Protein AF-A0A7V9KFM9-F1 (afdb_monomer)

Structure (mmCIF, N/CA/C/O backbone):
data_AF-A0A7V9KFM9-F1
#
_entry.id   AF-A0A7V9KFM9-F1
#
loop_
_atom_site.group_PDB
_atom_site.id
_atom_site.type_symbol
_atom_site.label_atom_id
_atom_site.label_alt_id
_atom_site.label_comp_id
_atom_site.label_asym_id
_atom_site.label_entity_id
_atom_site.label_seq_id
_atom_site.pdbx_PDB_ins_code
_atom_site.Cartn_x
_atom_site.Cartn_y
_atom_site.Cartn_z
_atom_site.occupancy
_atom_site.B_iso_or_equiv
_atom_site.auth_seq_id
_atom_site.auth_comp_id
_atom_site.auth_asym_id
_atom_site.auth_atom_id
_atom_site.pdbx_PDB_model_num
ATOM 1 N N . MET A 1 1 ? -13.610 -5.532 23.229 1.00 48.53 1 MET A N 1
ATOM 2 C CA . MET A 1 1 ? -12.216 -5.409 22.755 1.00 48.53 1 MET A CA 1
ATOM 3 C C . MET A 1 1 ? -12.157 -5.832 21.300 1.00 48.53 1 MET A C 1
ATOM 5 O O . MET A 1 1 ? -12.387 -6.997 21.025 1.00 48.53 1 MET A O 1
ATOM 9 N N . SER A 1 2 ? -11.892 -4.893 20.397 1.00 50.34 2 SER A N 1
ATOM 10 C CA . SER A 1 2 ? -11.162 -5.123 19.146 1.00 50.34 2 SER A CA 1
ATOM 11 C C . SER A 1 2 ? -10.938 -3.735 18.555 1.00 50.34 2 SER A C 1
ATOM 13 O O . SER A 1 2 ? -11.800 -3.179 17.882 1.00 50.34 2 SER A O 1
ATOM 15 N N . THR A 1 3 ? -9.840 -3.093 18.940 1.00 60.50 3 THR A N 1
ATOM 16 C CA . THR A 1 3 ? -9.330 -1.947 18.190 1.00 60.50 3 THR A CA 1
ATOM 17 C C . THR A 1 3 ? -8.842 -2.529 16.874 1.00 60.50 3 THR A C 1
ATOM 19 O O . THR A 1 3 ? -7.717 -3.002 16.830 1.00 60.50 3 THR A O 1
ATOM 22 N N . ARG A 1 4 ? -9.702 -2.637 15.854 1.00 59.66 4 ARG A N 1
ATOM 23 C CA . ARG A 1 4 ? -9.241 -3.053 14.526 1.00 59.66 4 ARG A CA 1
ATOM 24 C C . ARG A 1 4 ? -8.372 -1.930 13.985 1.00 59.66 4 ARG A C 1
ATOM 26 O O . ARG A 1 4 ? -8.879 -0.853 13.669 1.00 59.66 4 ARG A O 1
ATOM 33 N N . ILE A 1 5 ? -7.072 -2.173 13.963 1.00 79.06 5 ILE A N 1
ATOM 34 C CA . ILE A 1 5 ? -6.062 -1.240 13.508 1.00 79.06 5 ILE A CA 1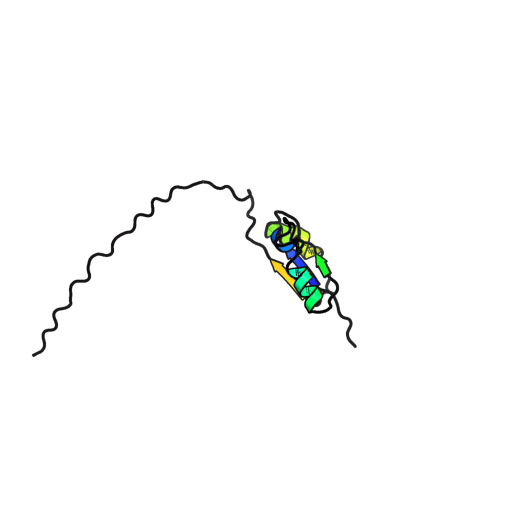
ATOM 35 C C . ILE A 1 5 ? -5.649 -1.647 12.090 1.00 79.06 5 ILE A C 1
ATOM 37 O O . ILE A 1 5 ? -5.536 -2.818 11.755 1.00 79.06 5 ILE A O 1
ATOM 41 N N . GLY A 1 6 ? -5.605 -0.679 11.180 1.00 92.12 6 GLY A N 1
ATOM 42 C CA . GLY A 1 6 ? -5.795 -0.938 9.750 1.00 92.12 6 GLY A CA 1
ATOM 43 C C . GLY A 1 6 ? -4.699 -1.756 9.058 1.00 92.12 6 GLY A C 1
ATOM 44 O O . GLY A 1 6 ? -3.738 -2.243 9.655 1.00 92.12 6 GLY A O 1
ATOM 45 N N . LEU A 1 7 ? -4.821 -1.837 7.738 1.00 95.44 7 LEU A N 1
ATOM 46 C CA . LEU A 1 7 ? -3.808 -2.374 6.843 1.00 95.44 7 LEU A CA 1
ATOM 47 C C . LEU A 1 7 ? -2.999 -1.229 6.225 1.00 95.44 7 LEU A C 1
ATOM 49 O O . LEU A 1 7 ? -3.565 -0.293 5.649 1.00 95.44 7 LEU A O 1
ATOM 53 N N . VAL A 1 8 ? -1.670 -1.326 6.288 1.00 96.31 8 VAL A N 1
ATOM 54 C CA . VAL A 1 8 ? -0.753 -0.437 5.562 1.00 96.31 8 VAL A CA 1
ATOM 55 C C . VAL A 1 8 ? -0.068 -1.182 4.424 1.00 96.31 8 VAL A C 1
ATOM 57 O O . VAL A 1 8 ? 0.454 -2.277 4.614 1.00 96.31 8 VAL A O 1
ATOM 60 N N . ALA A 1 9 ? -0.037 -0.584 3.236 1.00 97.06 9 ALA A N 1
ATOM 61 C CA . ALA A 1 9 ? 0.624 -1.151 2.066 1.00 97.06 9 ALA A CA 1
ATOM 62 C C . ALA A 1 9 ? 1.824 -0.309 1.622 1.00 97.06 9 ALA A C 1
ATOM 64 O O . ALA A 1 9 ? 1.723 0.907 1.446 1.00 97.06 9 ALA A O 1
ATOM 65 N N . LEU A 1 10 ? 2.956 -0.977 1.423 1.00 97.25 10 LEU A N 1
ATOM 66 C CA . LEU A 1 10 ? 4.231 -0.429 0.978 1.00 97.25 10 LEU A CA 1
ATOM 67 C C . LEU A 1 10 ? 4.620 -1.062 -0.361 1.00 97.25 10 LEU A C 1
ATOM 69 O O . LEU A 1 10 ? 4.325 -2.233 -0.625 1.00 97.25 10 LEU A O 1
ATOM 73 N N . GLY A 1 11 ? 5.326 -0.312 -1.197 1.00 95.19 11 GLY A N 1
ATOM 74 C CA . GLY A 1 11 ? 5.853 -0.839 -2.446 1.00 95.19 11 GLY A CA 1
ATOM 75 C C . GLY A 1 11 ? 5.903 0.150 -3.592 1.00 95.19 11 GLY A C 1
ATOM 76 O O . GLY A 1 11 ? 5.935 1.366 -3.393 1.00 95.19 11 GLY A O 1
ATOM 77 N N . ASP A 1 12 ? 5.921 -0.414 -4.792 1.00 93.19 12 ASP A N 1
ATOM 78 C CA . ASP A 1 12 ? 6.008 0.300 -6.059 1.00 93.19 12 ASP A CA 1
ATOM 79 C C . ASP A 1 12 ? 4.649 0.381 -6.780 1.00 93.19 12 ASP A C 1
ATOM 81 O O . ASP A 1 12 ? 3.585 0.266 -6.161 1.00 93.19 12 ASP A O 1
ATOM 85 N N . SER A 1 13 ? 4.678 0.593 -8.097 1.00 91.06 13 SER A N 1
ATOM 86 C CA . SER A 1 13 ? 3.490 0.708 -8.946 1.00 91.06 13 SER A CA 1
ATOM 87 C C . SER A 1 13 ? 2.567 -0.512 -8.884 1.00 91.06 13 SER A C 1
ATOM 89 O O . SER A 1 13 ? 1.355 -0.357 -9.032 1.00 91.06 13 SER A O 1
ATOM 91 N N . ILE A 1 14 ? 3.092 -1.712 -8.605 1.00 90.38 14 ILE A N 1
ATOM 92 C CA . ILE A 1 14 ? 2.265 -2.918 -8.443 1.00 90.38 14 ILE A CA 1
ATOM 93 C C . ILE A 1 14 ? 1.379 -2.794 -7.198 1.00 90.38 14 ILE A C 1
ATOM 95 O O . ILE A 1 14 ? 0.212 -3.185 -7.222 1.00 90.38 14 ILE A O 1
ATOM 99 N N . THR A 1 15 ? 1.900 -2.202 -6.120 1.00 93.31 15 THR A N 1
ATOM 100 C CA . THR A 1 15 ? 1.120 -1.932 -4.904 1.00 93.31 15 THR A CA 1
ATOM 101 C C . THR A 1 15 ? 0.203 -0.727 -5.065 1.00 93.31 15 THR A C 1
ATOM 103 O O . THR A 1 15 ? -0.893 -0.742 -4.510 1.00 93.31 15 THR A O 1
ATOM 106 N N . VAL A 1 16 ? 0.598 0.301 -5.823 1.00 92.44 16 VAL A N 1
ATOM 107 C CA . VAL A 1 16 ? -0.298 1.425 -6.157 1.00 92.44 16 VAL A CA 1
ATOM 108 C C . VAL A 1 16 ? -1.548 0.904 -6.874 1.00 92.44 16 VAL A C 1
ATOM 110 O O . VAL A 1 16 ? -2.664 1.295 -6.534 1.00 92.44 16 VAL A O 1
ATOM 113 N N . GLY A 1 17 ? -1.370 -0.043 -7.801 1.00 85.62 17 GLY A N 1
ATOM 114 C CA . GLY A 1 17 ? -2.473 -0.668 -8.529 1.00 85.62 17 GLY A CA 1
ATOM 115 C C . GLY A 1 17 ? -3.121 0.253 -9.562 1.00 85.62 17 GLY A C 1
ATOM 116 O O . GLY A 1 17 ? -4.264 0.023 -9.947 1.00 85.62 17 GLY A O 1
ATOM 117 N N . GLU A 1 18 ? -2.403 1.288 -10.002 1.00 79.12 18 GLU A N 1
ATOM 118 C CA . GLU A 1 18 ? -2.787 2.108 -11.148 1.00 79.12 18 GLU A CA 1
ATOM 119 C C . GLU A 1 18 ? -2.643 1.297 -12.443 1.00 79.12 18 GLU A C 1
ATOM 121 O O . GLU A 1 18 ? -1.645 0.612 -12.671 1.00 79.12 18 GLU A O 1
ATOM 126 N N . GLY A 1 19 ? -3.651 1.369 -13.309 1.00 73.44 19 GLY A N 1
ATOM 127 C CA . GLY A 1 19 ? -3.653 0.666 -14.584 1.00 73.44 19 GLY A CA 1
ATOM 128 C C . GLY A 1 19 ? -4.956 0.854 -15.351 1.00 73.44 19 GL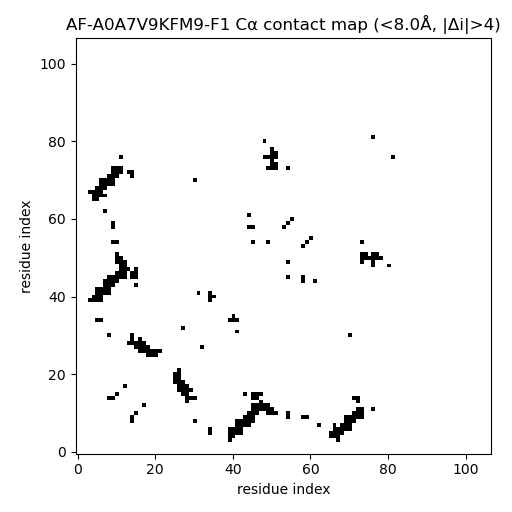Y A C 1
ATOM 129 O O . GLY A 1 19 ? -5.931 1.402 -14.836 1.00 73.44 19 GLY A O 1
ATOM 130 N N . ASN A 1 20 ? -4.974 0.380 -16.596 1.00 75.19 20 ASN A N 1
ATOM 131 C CA . ASN A 1 20 ? -6.183 0.393 -17.415 1.00 75.19 20 ASN A CA 1
ATOM 132 C C . ASN A 1 20 ? -7.211 -0.594 -16.863 1.00 75.19 20 ASN A C 1
ATOM 134 O O . ASN A 1 20 ? -6.847 -1.675 -16.404 1.00 75.19 20 ASN A O 1
ATOM 138 N N . MET A 1 21 ? -8.492 -0.239 -16.958 1.00 76.19 21 MET A N 1
A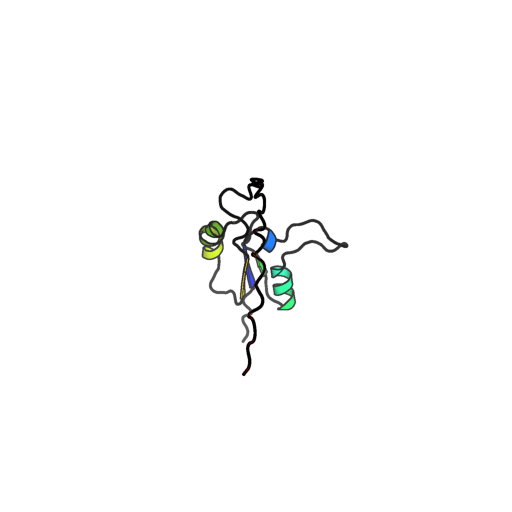TOM 139 C CA . ME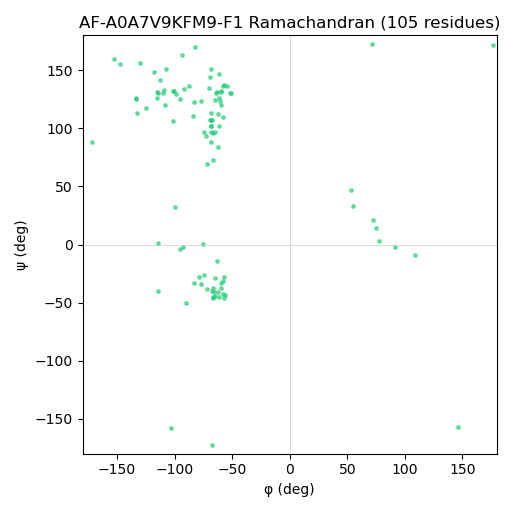T A 1 21 ? -9.576 -1.155 -16.611 1.00 76.19 21 MET A CA 1
ATOM 140 C C . MET A 1 21 ? -9.492 -2.424 -17.462 1.00 76.19 21 MET A C 1
ATOM 142 O O . MET A 1 21 ? -9.316 -2.350 -18.680 1.00 76.19 21 MET A O 1
ATOM 146 N N . VAL A 1 22 ? -9.673 -3.582 -16.833 1.00 77.62 22 VAL A N 1
ATOM 147 C CA . VAL A 1 22 ? -9.741 -4.879 -17.517 1.00 77.62 22 VAL A CA 1
ATOM 148 C C . VAL A 1 22 ? -11.145 -5.427 -17.316 1.00 77.62 22 VAL A C 1
ATOM 150 O O . VAL A 1 22 ? -11.630 -5.494 -16.190 1.00 77.62 22 VAL A O 1
ATOM 153 N N . CYS A 1 23 ? -11.831 -5.776 -18.406 1.00 83.56 23 CYS A N 1
ATOM 154 C CA . CYS A 1 23 ? -13.204 -6.298 -18.364 1.00 83.56 23 CYS A CA 1
ATOM 155 C C . CYS A 1 23 ? -14.206 -5.387 -17.618 1.00 83.56 23 CYS A C 1
ATOM 157 O O . CYS A 1 23 ? -15.123 -5.875 -16.966 1.00 83.56 23 CYS A O 1
ATOM 159 N N . GLY A 1 24 ? -14.022 -4.062 -17.684 1.00 82.00 24 GLY A N 1
ATOM 160 C CA . GLY A 1 24 ? -14.882 -3.090 -16.991 1.00 82.00 24 GLY A CA 1
ATOM 161 C C . GLY A 1 24 ? -14.619 -2.957 -15.487 1.00 82.00 24 GLY A C 1
ATOM 162 O O . GLY A 1 24 ? -15.304 -2.186 -14.821 1.00 82.00 24 GLY A O 1
ATOM 163 N N . ILE A 1 25 ? -13.621 -3.665 -14.951 1.00 78.00 25 ILE A N 1
ATOM 164 C CA . ILE A 1 25 ? -13.221 -3.567 -13.548 1.00 78.00 25 ILE A CA 1
ATOM 165 C C . ILE A 1 25 ? -12.063 -2.565 -13.445 1.00 78.00 25 ILE A C 1
ATOM 167 O O . ILE A 1 25 ? -11.054 -2.733 -14.142 1.00 78.00 25 ILE A O 1
ATOM 171 N N . PRO A 1 26 ? -12.172 -1.520 -12.603 1.00 79.31 26 PRO A N 1
ATOM 172 C CA . PRO A 1 26 ? -11.066 -0.606 -12.376 1.00 79.31 26 PRO A CA 1
ATOM 173 C C . PRO A 1 26 ? -9.889 -1.347 -11.746 1.00 79.31 26 PRO A C 1
ATOM 175 O O . PRO A 1 26 ? -10.058 -2.061 -10.755 1.00 79.31 26 PRO A O 1
ATOM 178 N N . CYS A 1 27 ? -8.692 -1.151 -12.301 1.00 81.69 27 CYS A N 1
ATOM 179 C CA . CYS A 1 27 ? -7.471 -1.582 -11.635 1.00 81.69 27 CYS A CA 1
ATOM 180 C C . CYS A 1 27 ? -7.373 -0.857 -10.293 1.00 81.69 27 CYS A C 1
ATOM 182 O O . CYS A 1 27 ? -7.457 0.369 -10.209 1.00 81.69 27 CYS A O 1
ATOM 184 N N . ARG A 1 28 ? -7.274 -1.656 -9.237 1.00 86.44 28 ARG A N 1
ATOM 185 C CA . ARG A 1 28 ? -7.117 -1.219 -7.856 1.00 86.44 28 ARG A CA 1
ATOM 186 C C . ARG A 1 28 ? 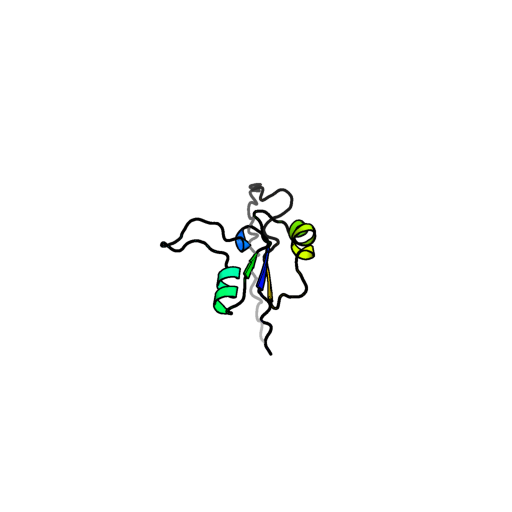-5.960 -1.989 -7.250 1.00 86.44 28 ARG A C 1
ATOM 188 O O . ARG A 1 28 ? -5.649 -3.099 -7.686 1.00 86.44 28 ARG A O 1
ATOM 195 N N . SER A 1 29 ? -5.361 -1.413 -6.216 1.00 90.44 29 SER A N 1
ATOM 196 C CA . SER A 1 29 ? -4.339 -2.085 -5.418 1.00 90.44 29 SER A CA 1
ATOM 197 C C . SER A 1 29 ? -4.821 -3.461 -4.952 1.00 90.44 29 SER A C 1
ATOM 199 O O . SER A 1 29 ? -5.895 -3.588 -4.366 1.00 90.44 29 SER A O 1
ATOM 201 N N . TRP A 1 30 ? -4.003 -4.495 -5.148 1.00 93.44 30 TRP A N 1
ATOM 202 C CA . TRP A 1 30 ? -4.255 -5.826 -4.585 1.00 93.44 30 TRP A CA 1
ATOM 203 C C . TRP A 1 30 ? -4.361 -5.786 -3.050 1.00 93.44 30 TRP A C 1
ATOM 205 O O . TRP A 1 30 ? -5.131 -6.539 -2.459 1.00 93.44 30 TRP A O 1
ATOM 215 N N . ALA A 1 31 ? -3.631 -4.870 -2.405 1.00 95.38 31 ALA A N 1
ATOM 216 C CA . ALA A 1 31 ? -3.663 -4.694 -0.959 1.00 95.38 31 ALA A CA 1
ATOM 217 C C . ALA A 1 31 ? -4.951 -3.999 -0.486 1.00 95.38 31 ALA A C 1
ATOM 219 O O . ALA A 1 31 ? -5.388 -4.240 0.638 1.00 95.38 31 ALA A O 1
ATOM 220 N N . LEU A 1 32 ? -5.593 -3.195 -1.345 1.00 94.62 32 LEU A N 1
ATOM 221 C CA . LEU A 1 32 ? -6.931 -2.665 -1.072 1.00 94.62 32 LEU A CA 1
ATOM 222 C C . LEU A 1 32 ? -7.964 -3.795 -1.066 1.00 94.62 32 LEU A C 1
ATOM 224 O O . LEU A 1 32 ? -8.742 -3.885 -0.126 1.00 94.62 32 LEU A O 1
ATOM 228 N N . TRP A 1 33 ? -7.927 -4.697 -2.051 1.00 93.12 33 TRP A N 1
ATOM 229 C CA . TRP A 1 33 ? -8.821 -5.862 -2.074 1.00 93.12 33 TRP A CA 1
ATOM 230 C C . TRP A 1 33 ? -8.643 -6.759 -0.843 1.00 93.12 33 TRP A C 1
ATOM 232 O O . TRP A 1 33 ? -9.619 -7.265 -0.296 1.00 93.12 33 TRP A O 1
ATOM 242 N N . LEU A 1 34 ? -7.404 -6.924 -0.369 1.00 94.06 34 LEU A N 1
ATOM 243 C CA . LEU A 1 34 ? -7.131 -7.637 0.879 1.00 94.06 34 LEU A CA 1
ATOM 244 C C . LEU A 1 34 ? -7.727 -6.912 2.095 1.00 94.06 34 LEU A C 1
ATOM 246 O O . LEU A 1 34 ? -8.340 -7.555 2.942 1.00 94.06 34 LEU A O 1
ATOM 250 N N . ALA A 1 35 ? -7.571 -5.589 2.180 1.00 94.62 35 ALA A N 1
ATOM 251 C CA . ALA A 1 35 ? -8.158 -4.795 3.256 1.00 94.62 35 ALA A CA 1
ATOM 252 C C . ALA A 1 35 ? -9.695 -4.867 3.248 1.00 94.62 35 ALA A C 1
ATOM 254 O O . ALA A 1 35 ? -10.294 -5.038 4.305 1.00 94.62 35 ALA A O 1
ATOM 255 N N . GLU A 1 36 ? -10.322 -4.822 2.068 1.00 93.62 36 GLU A N 1
ATOM 256 C CA . GLU A 1 36 ? -11.770 -5.007 1.900 1.00 93.62 36 GLU A CA 1
ATOM 257 C C . GLU A 1 36 ? -12.218 -6.401 2.375 1.00 93.62 36 GLU A C 1
ATOM 259 O O . GLU A 1 36 ? -13.179 -6.511 3.133 1.00 93.62 36 GLU A O 1
ATOM 264 N N . ALA A 1 37 ? -11.497 -7.466 2.007 1.00 94.06 37 ALA A N 1
ATOM 265 C CA . ALA A 1 37 ? -11.820 -8.835 2.424 1.00 94.06 37 ALA A CA 1
ATOM 266 C C . ALA A 1 37 ? -11.682 -9.067 3.941 1.00 94.06 37 ALA A C 1
ATOM 268 O O . ALA A 1 37 ? -12.367 -9.922 4.502 1.00 94.06 37 ALA A O 1
ATOM 269 N N . LEU A 1 38 ? -10.794 -8.319 4.600 1.00 92.50 38 LEU A N 1
ATOM 270 C CA . LEU A 1 38 ? -10.565 -8.379 6.046 1.00 92.50 38 LEU A CA 1
ATOM 271 C C . LEU A 1 38 ? -11.404 -7.361 6.836 1.00 92.50 38 LEU A C 1
ATOM 273 O O . LEU A 1 38 ? -11.320 -7.339 8.064 1.00 92.50 38 LEU A O 1
ATOM 277 N N . ASP A 1 39 ? -12.193 -6.526 6.152 1.00 93.12 39 ASP A N 1
ATOM 278 C CA . ASP A 1 39 ? -12.943 -5.414 6.744 1.00 93.12 39 ASP A CA 1
ATOM 279 C C . ASP A 1 39 ? -12.020 -4.478 7.565 1.00 93.12 39 ASP A C 1
ATOM 281 O O . ASP A 1 39 ? -12.284 -4.130 8.719 1.00 93.12 39 ASP A O 1
ATOM 285 N N . LEU A 1 40 ? -10.866 -4.108 6.994 1.00 92.69 40 LEU A N 1
ATOM 286 C CA . LEU A 1 40 ? -9.859 -3.247 7.628 1.00 92.69 40 LEU A CA 1
ATOM 287 C C . LEU A 1 40 ? -9.743 -1.886 6.921 1.00 92.69 40 LEU A C 1
ATOM 289 O O . LEU A 1 40 ? -9.738 -1.826 5.690 1.00 92.69 40 LEU A O 1
ATOM 293 N N . PRO A 1 41 ? -9.550 -0.779 7.668 1.00 93.25 41 PRO A N 1
ATOM 294 C CA . PRO A 1 41 ? -9.154 0.498 7.079 1.00 93.25 41 PRO A CA 1
ATOM 295 C C . PRO A 1 41 ? -7.849 0.367 6.281 1.00 93.25 41 PRO A C 1
ATOM 297 O O . PRO A 1 41 ? -6.900 -0.251 6.758 1.00 93.25 41 PRO A O 1
ATOM 300 N N . PHE A 1 42 ? -7.769 0.983 5.100 1.00 93.50 42 PHE A N 1
ATOM 301 C CA . PHE A 1 42 ? -6.617 0.862 4.200 1.00 93.50 42 PHE A CA 1
ATOM 302 C C . PHE A 1 42 ? -5.797 2.154 4.110 1.00 93.50 42 PHE A C 1
ATOM 304 O O . PHE A 1 42 ? -6.334 3.226 3.837 1.00 93.50 42 PHE A O 1
ATOM 311 N N . THR A 1 43 ? -4.475 2.049 4.272 1.00 95.06 43 THR A N 1
ATOM 312 C CA . THR A 1 43 ? -3.520 3.131 3.989 1.00 95.06 43 THR A CA 1
ATOM 313 C C . THR A 1 43 ? -2.448 2.662 3.012 1.00 95.06 43 THR A C 1
ATOM 315 O O . THR A 1 43 ? -1.628 1.812 3.345 1.00 95.06 43 THR A O 1
ATOM 318 N N . SER A 1 44 ? -2.366 3.278 1.832 1.00 95.00 44 SER A N 1
ATOM 319 C CA . SER A 1 44 ? -1.228 3.068 0.929 1.00 95.00 44 SER A CA 1
ATOM 320 C C . SER A 1 44 ? -0.130 4.106 1.171 1.00 95.00 44 SER A C 1
ATOM 322 O O . SER A 1 44 ? -0.392 5.306 1.274 1.00 95.00 44 SER A O 1
ATOM 324 N N . ARG A 1 45 ? 1.118 3.642 1.256 1.00 95.94 45 ARG A N 1
ATOM 325 C CA . ARG A 1 45 ? 2.346 4.456 1.205 1.00 95.94 45 ARG A CA 1
ATOM 326 C C . ARG A 1 45 ? 3.186 4.155 -0.038 1.00 95.94 45 ARG A C 1
ATOM 328 O O . ARG A 1 45 ? 4.262 4.733 -0.186 1.00 95.94 45 ARG A O 1
ATOM 335 N N . ALA A 1 46 ? 2.710 3.254 -0.895 1.00 94.88 46 ALA A N 1
ATOM 336 C CA . ALA A 1 46 ? 3.358 2.913 -2.148 1.00 94.88 46 ALA A CA 1
ATOM 337 C C . ALA A 1 46 ? 3.297 4.079 -3.142 1.00 94.88 46 ALA A C 1
ATOM 339 O O . ALA A 1 46 ? 2.353 4.870 -3.130 1.00 94.88 46 ALA A O 1
ATOM 340 N N . PHE A 1 47 ? 4.293 4.164 -4.019 1.00 94.38 47 PHE A N 1
ATOM 341 C CA . PHE A 1 47 ? 4.303 5.110 -5.132 1.00 94.38 47 PHE A CA 1
ATOM 342 C C . PHE A 1 47 ? 5.026 4.513 -6.340 1.00 94.38 47 PHE A C 1
ATOM 344 O O . PHE A 1 47 ? 5.872 3.627 -6.205 1.00 94.38 47 PHE A O 1
ATOM 351 N N . ASN A 1 48 ? 4.688 4.999 -7.533 1.00 92.12 48 ASN A N 1
ATOM 352 C CA . ASN A 1 48 ? 5.214 4.463 -8.784 1.00 92.12 48 ASN A CA 1
ATOM 353 C C . ASN A 1 48 ? 6.746 4.554 -8.846 1.00 92.12 48 ASN A C 1
ATOM 355 O O . ASN A 1 48 ? 7.328 5.606 -8.589 1.00 92.12 48 ASN A O 1
ATOM 359 N N . GLY A 1 49 ? 7.393 3.444 -9.211 1.00 90.69 49 GLY A N 1
ATOM 360 C CA . GLY A 1 49 ? 8.849 3.375 -9.359 1.00 90.69 49 GLY A CA 1
ATOM 361 C C . GLY A 1 49 ? 9.642 3.342 -8.047 1.00 90.69 49 GLY A C 1
ATOM 362 O O . GLY A 1 49 ? 10.854 3.539 -8.081 1.00 90.69 49 GLY A O 1
ATOM 363 N N . ALA A 1 50 ? 9.004 3.098 -6.899 1.00 93.31 50 ALA A N 1
ATOM 364 C CA . ALA A 1 50 ? 9.730 2.954 -5.642 1.00 93.31 50 ALA A CA 1
ATOM 365 C C . ALA A 1 50 ? 10.703 1.760 -5.681 1.00 93.31 50 ALA A C 1
ATOM 367 O O . ALA A 1 50 ? 10.315 0.619 -5.927 1.00 93.31 50 ALA A O 1
ATOM 368 N N . THR A 1 51 ? 11.976 2.005 -5.381 1.00 94.06 51 THR A N 1
ATOM 369 C CA . THR A 1 51 ? 12.960 0.943 -5.142 1.00 94.06 51 THR A CA 1
ATOM 370 C C . THR A 1 51 ? 12.862 0.413 -3.708 1.00 94.06 51 THR A C 1
ATOM 372 O O . THR A 1 51 ? 12.231 1.010 -2.835 1.00 94.06 51 THR A O 1
ATOM 375 N N . THR A 1 52 ? 13.553 -0.688 -3.403 1.00 93.62 52 THR A N 1
ATOM 376 C CA . THR A 1 52 ? 13.700 -1.162 -2.012 1.00 93.62 52 THR A CA 1
ATOM 377 C C . THR A 1 52 ? 14.377 -0.129 -1.106 1.00 93.62 52 THR A C 1
ATOM 379 O O . THR A 1 52 ? 14.031 -0.023 0.073 1.00 93.62 52 THR A O 1
ATOM 382 N N . ALA A 1 53 ? 15.306 0.666 -1.648 1.00 93.56 53 ALA A N 1
ATOM 383 C CA . ALA A 1 53 ? 15.940 1.761 -0.921 1.00 93.56 53 ALA A CA 1
ATOM 384 C C . ALA A 1 53 ? 14.924 2.858 -0.572 1.00 93.56 53 ALA A C 1
ATOM 386 O O . ALA A 1 53 ? 14.912 3.333 0.564 1.00 93.56 53 ALA A O 1
ATOM 387 N N . ASP A 1 54 ? 14.024 3.188 -1.498 1.00 95.38 54 ASP A N 1
ATOM 388 C CA . ASP A 1 54 ? 12.955 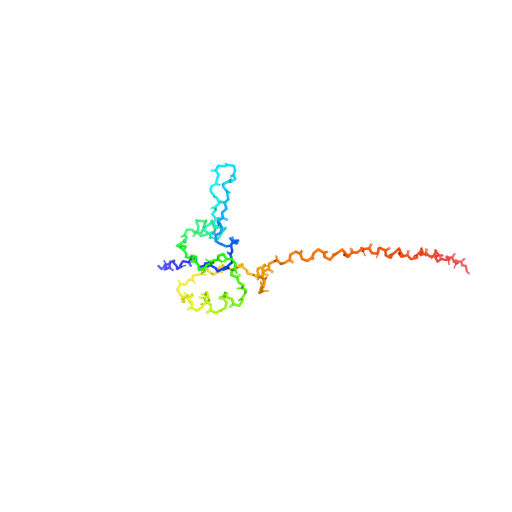4.161 -1.268 1.00 95.38 54 ASP A CA 1
ATOM 389 C C . ASP A 1 54 ? 11.928 3.658 -0.255 1.00 95.38 54 ASP A C 1
ATOM 391 O O . ASP A 1 54 ? 11.497 4.408 0.620 1.00 95.38 54 ASP A O 1
ATOM 395 N N . VAL A 1 55 ? 11.570 2.372 -0.305 1.00 95.19 55 VAL A N 1
ATOM 396 C CA . VAL A 1 55 ? 10.706 1.766 0.718 1.00 95.19 55 VAL A CA 1
ATOM 397 C C . VAL A 1 55 ? 11.332 1.936 2.101 1.00 95.19 55 VAL A C 1
ATOM 399 O O . VAL A 1 55 ? 10.660 2.383 3.030 1.00 95.19 55 VAL A O 1
ATOM 402 N N . ARG A 1 56 ? 12.633 1.657 2.235 1.00 95.62 56 ARG A N 1
ATOM 403 C CA . ARG A 1 56 ? 13.356 1.811 3.502 1.00 95.62 56 ARG A CA 1
ATOM 404 C C . ARG A 1 56 ? 13.477 3.263 3.955 1.00 95.62 56 ARG A C 1
ATOM 406 O O . ARG A 1 56 ? 13.295 3.535 5.137 1.00 95.62 56 ARG A O 1
ATOM 413 N N . ALA A 1 57 ? 13.819 4.175 3.052 1.00 96.25 57 ALA A N 1
ATOM 414 C CA . ALA A 1 57 ? 14.122 5.561 3.397 1.00 96.25 57 ALA A CA 1
ATOM 415 C C . ALA A 1 57 ? 12.870 6.441 3.524 1.00 96.25 57 ALA A C 1
ATOM 417 O O . ALA A 1 57 ? 12.846 7.361 4.337 1.00 96.25 57 ALA A O 1
ATOM 418 N N . ALA A 1 58 ? 11.830 6.169 2.735 1.00 96.00 58 ALA A N 1
ATOM 419 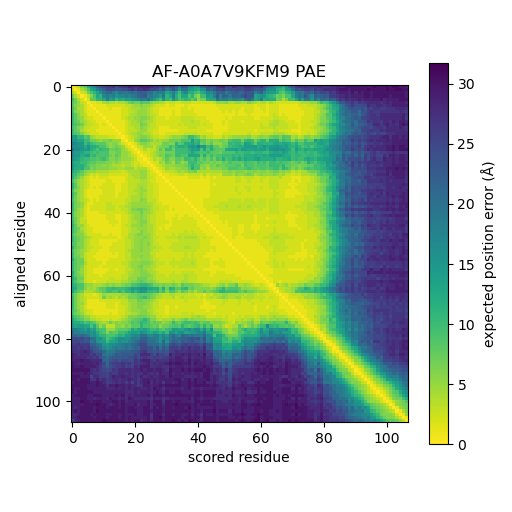C CA . ALA A 1 58 ? 10.656 7.026 2.622 1.00 96.00 58 ALA A CA 1
ATOM 420 C C . ALA A 1 58 ? 9.376 6.368 3.149 1.00 96.00 58 ALA A C 1
ATOM 422 O O . ALA A 1 58 ? 8.564 7.049 3.775 1.00 96.00 58 ALA A O 1
ATOM 423 N N . GLN A 1 59 ? 9.147 5.077 2.912 1.00 96.62 59 GLN A N 1
ATOM 424 C CA . GLN A 1 59 ? 7.848 4.481 3.238 1.00 96.62 59 GLN A CA 1
ATOM 425 C C . GLN A 1 59 ? 7.802 3.926 4.668 1.00 96.62 59 GLN A C 1
ATOM 427 O O . GLN A 1 59 ? 6.915 4.296 5.436 1.00 96.62 59 GLN A O 1
ATOM 432 N N . LEU A 1 60 ? 8.791 3.113 5.055 1.00 95.12 60 LEU A N 1
ATOM 433 C CA . LEU A 1 60 ? 8.865 2.479 6.376 1.00 95.12 60 LEU A CA 1
ATOM 434 C C . LEU A 1 60 ? 8.814 3.471 7.553 1.00 95.12 60 LEU A C 1
ATOM 436 O O . LEU A 1 60 ? 8.035 3.227 8.470 1.00 95.12 60 LEU A O 1
ATOM 440 N N . PRO A 1 61 ? 9.525 4.618 7.542 1.00 95.88 61 PRO A N 1
ATOM 441 C CA . PRO A 1 61 ? 9.462 5.579 8.650 1.00 95.88 61 PRO A CA 1
ATOM 442 C C . PRO A 1 61 ? 8.079 6.210 8.872 1.00 95.88 61 PRO A C 1
ATOM 444 O O . PRO A 1 61 ? 7.844 6.848 9.893 1.00 95.88 61 PRO A O 1
ATOM 447 N N . ARG A 1 62 ? 7.163 6.076 7.904 1.00 92.81 62 ARG A N 1
ATOM 448 C CA . ARG A 1 62 ? 5.786 6.585 7.980 1.00 92.81 62 ARG A CA 1
ATOM 449 C C . ARG A 1 62 ? 4.791 5.526 8.458 1.00 92.81 62 ARG A C 1
ATOM 451 O O . ARG A 1 62 ? 3.607 5.841 8.607 1.00 92.81 62 ARG A O 1
ATOM 458 N N . VAL A 1 63 ? 5.246 4.291 8.668 1.00 92.38 63 VAL A N 1
ATOM 459 C CA . VAL A 1 63 ? 4.460 3.230 9.298 1.00 92.38 63 VAL A CA 1
ATOM 460 C C . VAL A 1 63 ? 4.442 3.491 10.795 1.00 92.38 63 VAL A C 1
ATOM 462 O O . VAL A 1 63 ? 5.480 3.631 11.436 1.00 92.38 63 VAL A O 1
ATOM 465 N N . ARG A 1 64 ? 3.238 3.606 11.340 1.00 86.06 64 ARG A N 1
ATOM 466 C CA . ARG A 1 64 ? 2.999 3.779 12.769 1.00 86.06 64 ARG A CA 1
ATOM 467 C C . ARG A 1 64 ? 2.760 2.401 13.401 1.00 86.06 64 ARG A C 1
ATOM 469 O O . ARG A 1 64 ? 2.532 1.427 12.692 1.00 86.06 64 ARG A O 1
ATOM 476 N N . ALA A 1 65 ? 2.862 2.303 14.724 1.00 78.62 65 ALA A N 1
ATOM 477 C CA . ALA A 1 65 ? 2.722 1.032 15.449 1.00 78.62 65 ALA A CA 1
ATOM 478 C C . ALA A 1 65 ? 1.265 0.529 15.561 1.00 78.62 65 ALA A C 1
ATOM 480 O O . ALA A 1 65 ? 1.009 -0.501 16.171 1.00 78.62 65 ALA A O 1
ATOM 481 N N . ASP A 1 66 ? 0.319 1.271 14.995 1.00 83.00 66 ASP 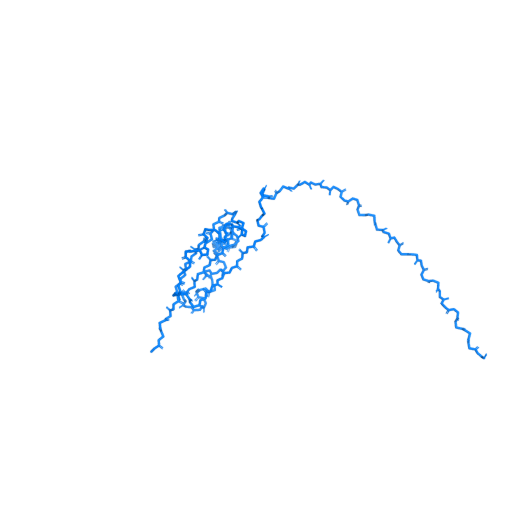A N 1
ATOM 482 C CA . ASP A 1 66 ? -1.125 1.068 15.030 1.00 83.00 66 ASP A CA 1
ATOM 483 C C . ASP A 1 66 ? -1.630 0.392 13.740 1.00 83.00 66 ASP A C 1
ATOM 485 O O . ASP A 1 66 ? -2.722 0.675 13.277 1.00 83.00 66 ASP A O 1
ATOM 489 N N . TYR A 1 67 ? -0.851 -0.470 13.094 1.00 88.00 67 TYR A N 1
ATOM 490 C CA . TYR A 1 67 ? -1.354 -1.289 11.986 1.00 88.00 67 TYR A CA 1
ATOM 491 C C . TYR A 1 67 ? -1.302 -2.754 12.396 1.00 88.00 67 TYR A C 1
ATOM 493 O O . TYR A 1 67 ? -0.260 -3.220 12.856 1.00 88.00 67 TYR A O 1
ATOM 501 N N . ASP A 1 68 ? -2.398 -3.484 12.187 1.00 88.31 68 ASP A N 1
ATOM 502 C CA . ASP A 1 68 ? -2.435 -4.927 12.445 1.00 88.31 68 ASP A CA 1
ATOM 503 C C . ASP A 1 68 ? -1.770 -5.706 11.302 1.00 88.31 68 ASP A C 1
ATOM 505 O O . ASP A 1 68 ? -1.229 -6.794 11.503 1.00 88.31 68 ASP A O 1
ATOM 509 N N . VAL A 1 69 ? -1.795 -5.143 10.086 1.00 91.88 69 VAL A N 1
ATOM 510 C CA . VAL A 1 69 ? -1.285 -5.794 8.875 1.00 91.88 69 VAL A CA 1
ATOM 511 C C . VAL A 1 69 ? -0.409 -4.841 8.065 1.00 91.88 69 VAL A C 1
ATOM 513 O O . VAL A 1 69 ? -0.836 -3.759 7.660 1.00 91.88 69 VAL A O 1
ATOM 516 N N . GLY A 1 70 ? 0.817 -5.279 7.775 1.00 93.94 70 GLY A N 1
ATOM 517 C CA . GLY A 1 70 ? 1.723 -4.632 6.830 1.00 93.94 70 GLY A CA 1
ATOM 518 C C . GLY A 1 70 ? 1.872 -5.457 5.554 1.00 93.94 70 GLY A C 1
ATOM 519 O O . GLY A 1 70 ? 2.349 -6.589 5.597 1.00 93.94 70 GLY A O 1
ATOM 520 N N . CYS A 1 71 ? 1.509 -4.884 4.410 1.00 95.62 71 CYS A N 1
ATOM 521 C CA . CYS A 1 71 ? 1.723 -5.470 3.090 1.00 95.62 71 CYS A CA 1
ATOM 522 C C . CYS A 1 71 ? 2.936 -4.827 2.420 1.00 95.62 71 CYS A C 1
ATOM 524 O O . CYS A 1 71 ? 3.044 -3.604 2.368 1.00 95.62 71 CYS A O 1
ATOM 526 N N . LEU A 1 72 ? 3.833 -5.642 1.867 1.00 95.06 72 LEU A N 1
ATOM 527 C CA . LEU A 1 72 ? 5.032 -5.172 1.182 1.00 95.06 72 LEU A CA 1
ATOM 528 C C . LEU A 1 72 ? 5.204 -5.911 -0.142 1.00 95.06 72 LEU A C 1
ATOM 530 O O . LEU A 1 72 ? 5.281 -7.137 -0.167 1.00 95.06 72 LEU A O 1
ATOM 534 N N . TYR A 1 73 ? 5.343 -5.147 -1.222 1.00 92.25 73 TYR A N 1
ATOM 535 C CA . TYR A 1 73 ? 5.820 -5.646 -2.506 1.00 92.25 73 TYR A CA 1
ATOM 536 C C . TYR A 1 73 ? 6.896 -4.696 -3.037 1.00 92.25 73 TYR A C 1
ATOM 538 O O . TYR A 1 73 ? 6.614 -3.537 -3.327 1.00 92.25 73 TYR A O 1
ATOM 546 N N . ALA A 1 74 ? 8.143 -5.155 -3.121 1.00 90.00 74 ALA A N 1
ATOM 547 C CA . ALA A 1 74 ? 9.269 -4.333 -3.555 1.00 90.00 74 ALA A CA 1
ATOM 548 C C . ALA A 1 74 ? 10.374 -5.187 -4.187 1.00 90.00 74 ALA A C 1
ATOM 550 O O . ALA A 1 74 ? 10.469 -6.385 -3.927 1.00 90.00 74 ALA A O 1
ATOM 551 N N . GLY A 1 75 ? 11.242 -4.550 -4.976 1.00 83.94 75 GLY A N 1
ATOM 552 C CA . GLY A 1 75 ? 12.427 -5.183 -5.571 1.00 83.94 75 GLY A CA 1
ATOM 553 C C . GLY A 1 75 ? 12.350 -5.411 -7.077 1.00 83.94 75 GLY A C 1
ATOM 554 O O . GLY A 1 75 ? 13.373 -5.719 -7.680 1.00 83.94 75 GLY A O 1
ATOM 555 N N . VAL A 1 76 ? 11.185 -5.199 -7.699 1.00 83.31 76 VAL A N 1
ATOM 556 C CA . VAL A 1 76 ? 11.066 -5.188 -9.168 1.00 83.31 76 VAL A CA 1
ATOM 557 C C . VAL A 1 76 ? 11.700 -3.925 -9.748 1.00 83.31 76 VAL A C 1
ATOM 559 O O . VAL A 1 76 ? 12.376 -3.985 -10.774 1.00 83.31 76 VAL A O 1
ATOM 562 N N . THR A 1 77 ? 11.534 -2.787 -9.070 1.00 81.38 77 THR A N 1
ATOM 563 C CA . THR A 1 77 ? 12.208 -1.547 -9.459 1.00 81.38 77 THR A CA 1
ATOM 564 C C . THR A 1 77 ? 13.627 -1.498 -8.896 1.00 81.38 77 THR A C 1
ATOM 566 O O . THR A 1 77 ? 13.836 -1.557 -7.681 1.00 81.38 77 THR A O 1
ATOM 569 N N . THR A 1 78 ? 14.611 -1.343 -9.781 1.00 75.62 78 THR A N 1
ATOM 570 C CA . THR A 1 78 ? 16.029 -1.182 -9.434 1.00 75.62 78 THR A CA 1
ATOM 571 C C . THR A 1 78 ? 16.498 0.258 -9.661 1.00 75.62 78 THR A C 1
ATOM 573 O O . THR A 1 78 ? 15.992 0.925 -10.570 1.00 75.62 78 THR A O 1
ATOM 576 N N . PRO A 1 79 ? 17.496 0.750 -8.898 1.00 68.31 79 PRO A N 1
ATOM 577 C CA . PRO A 1 79 ? 18.151 2.022 -9.198 1.00 68.31 79 PRO A CA 1
ATOM 578 C C . PRO A 1 79 ? 18.625 2.063 -10.659 1.00 68.31 79 PRO A C 1
ATOM 580 O O . PRO A 1 79 ? 19.247 1.114 -11.132 1.00 68.31 79 PRO A O 1
ATOM 583 N N . GLY A 1 80 ? 18.299 3.140 -11.378 1.00 68.00 80 GLY A N 1
ATOM 584 C CA . GLY A 1 80 ? 18.570 3.277 -12.818 1.00 68.00 80 GLY A CA 1
ATOM 585 C C . GLY A 1 80 ? 17.437 2.813 -13.748 1.00 68.00 80 GLY A C 1
ATOM 586 O O . GLY A 1 80 ? 17.547 2.984 -14.961 1.00 68.00 80 GLY A O 1
ATOM 587 N N . GLY A 1 81 ? 16.337 2.284 -13.197 1.00 61.78 81 GLY A N 1
ATOM 588 C CA . GLY A 1 81 ? 15.181 1.821 -13.964 1.00 61.78 81 GLY A CA 1
ATOM 589 C C . GLY A 1 81 ? 15.446 0.532 -14.747 1.00 61.78 81 GLY A C 1
ATOM 590 O O . GLY A 1 81 ? 16.567 0.031 -14.828 1.00 61.78 81 GLY A O 1
ATOM 591 N N . TRP A 1 82 ? 14.391 -0.024 -15.344 1.00 49.38 82 TRP A N 1
ATOM 592 C CA . TRP A 1 82 ? 14.520 -1.154 -16.261 1.00 49.38 82 TRP A CA 1
ATOM 593 C C . TRP A 1 82 ? 15.129 -0.668 -17.579 1.00 49.38 82 TRP A C 1
ATOM 595 O O . TRP A 1 82 ? 14.427 -0.211 -18.481 1.00 49.38 82 TRP A O 1
ATOM 605 N N . THR A 1 83 ? 16.449 -0.753 -17.716 1.00 49.12 83 THR A N 1
ATOM 606 C CA . THR A 1 83 ? 17.096 -0.605 -19.021 1.00 49.12 83 THR A CA 1
ATOM 607 C C . THR A 1 83 ? 17.052 -1.957 -19.721 1.00 49.12 83 THR A C 1
ATOM 609 O O . THR A 1 83 ? 17.730 -2.902 -19.320 1.00 49.12 83 THR A O 1
ATOM 612 N N . SER A 1 84 ? 16.261 -2.080 -20.790 1.00 45.06 84 SER A N 1
ATOM 613 C CA . SER A 1 84 ? 16.311 -3.252 -21.666 1.00 45.06 84 SER A CA 1
ATOM 614 C C . SER A 1 84 ? 17.595 -3.217 -22.498 1.00 45.06 84 SER A C 1
ATOM 616 O O . SER A 1 84 ? 17.566 -3.005 -23.712 1.00 45.06 84 SER A O 1
ATOM 618 N N . THR A 1 85 ? 18.751 -3.415 -21.872 1.00 41.53 85 THR A N 1
ATOM 619 C CA . THR A 1 85 ? 19.973 -3.712 -22.610 1.00 41.53 85 THR A CA 1
ATOM 620 C C . THR A 1 85 ? 19.761 -5.102 -23.186 1.00 41.53 85 THR A C 1
ATOM 622 O O . THR A 1 85 ? 19.891 -6.108 -22.491 1.00 41.53 85 THR A O 1
ATOM 625 N N . ARG A 1 86 ? 19.334 -5.167 -24.451 1.00 41.22 86 ARG A N 1
ATOM 626 C CA . ARG A 1 86 ? 19.100 -6.408 -25.194 1.00 41.22 86 ARG A CA 1
ATOM 627 C C . ARG A 1 86 ? 20.446 -7.099 -25.409 1.00 41.22 86 ARG A C 1
ATOM 629 O O . ARG A 1 86 ? 20.986 -7.112 -26.511 1.00 41.22 86 ARG A O 1
ATOM 636 N N . ARG A 1 87 ? 21.024 -7.670 -24.353 1.00 42.62 87 ARG A N 1
ATOM 637 C CA . ARG A 1 87 ? 22.179 -8.547 -24.467 1.00 42.62 87 ARG A CA 1
ATOM 638 C C . ARG A 1 87 ? 21.646 -9.792 -25.156 1.00 42.62 87 ARG A C 1
ATOM 640 O O . ARG A 1 87 ? 20.937 -10.588 -24.547 1.00 42.62 87 ARG A O 1
ATOM 647 N N . ARG A 1 88 ? 21.915 -9.930 -26.460 1.00 38.66 88 ARG A N 1
ATOM 648 C CA . ARG A 1 88 ? 21.751 -11.209 -27.158 1.00 38.66 88 ARG A CA 1
ATOM 649 C C . ARG A 1 88 ? 22.719 -12.191 -26.504 1.00 38.66 88 ARG A C 1
ATOM 651 O O . ARG A 1 88 ? 23.833 -12.387 -26.973 1.00 38.66 88 ARG A O 1
ATOM 658 N N . SER A 1 89 ? 22.299 -12.799 -25.406 1.00 42.19 89 SER A N 1
ATOM 659 C CA . SER A 1 89 ? 22.878 -14.039 -24.929 1.00 42.19 89 SER A CA 1
ATOM 660 C C . SER A 1 89 ? 22.507 -15.080 -25.975 1.00 42.19 89 SER A C 1
ATOM 662 O O . SER A 1 89 ? 21.385 -15.581 -25.991 1.00 42.19 89 SER A O 1
ATOM 664 N N . ARG A 1 90 ? 23.407 -15.349 -26.924 1.00 38.72 90 ARG A N 1
ATOM 665 C CA . ARG A 1 90 ? 23.298 -16.545 -27.758 1.00 38.72 90 ARG A CA 1
ATOM 666 C C . ARG A 1 90 ? 23.386 -17.714 -26.780 1.00 38.72 90 ARG A C 1
ATOM 668 O O . ARG A 1 90 ? 24.459 -17.982 -26.254 1.00 38.72 90 ARG A O 1
ATOM 675 N N . ALA A 1 91 ? 22.249 -18.325 -26.459 1.00 35.62 91 ALA A N 1
ATOM 676 C CA . ALA A 1 91 ? 22.207 -19.523 -25.641 1.00 35.62 91 ALA A CA 1
ATOM 677 C C . ALA A 1 91 ? 22.911 -20.636 -26.423 1.00 35.62 91 ALA A C 1
ATOM 679 O O . ALA A 1 91 ? 22.341 -21.240 -27.331 1.00 35.62 91 ALA A O 1
ATOM 680 N N . THR A 1 92 ? 24.187 -20.861 -26.131 1.00 43.38 92 THR A N 1
ATOM 681 C CA . THR A 1 92 ? 24.896 -22.059 -26.564 1.00 43.38 92 THR A CA 1
ATOM 682 C C . THR A 1 92 ? 24.389 -23.193 -25.686 1.00 43.38 92 THR A C 1
ATOM 684 O O . THR A 1 92 ? 24.816 -23.351 -24.547 1.00 43.38 92 THR A O 1
ATOM 687 N N . TYR A 1 93 ? 23.424 -23.958 -26.195 1.00 32.41 93 TYR A N 1
ATOM 688 C CA . TYR A 1 93 ? 23.057 -25.228 -25.585 1.00 32.41 93 TYR A CA 1
ATOM 689 C C . TYR A 1 93 ? 24.235 -26.186 -25.796 1.00 32.41 93 TYR A C 1
ATOM 691 O O . TYR A 1 93 ? 24.457 -26.674 -26.907 1.00 32.41 93 TYR A O 1
ATOM 699 N N . ALA A 1 94 ? 25.040 -26.402 -24.757 1.00 42.25 94 ALA A N 1
ATOM 700 C CA . ALA A 1 94 ? 26.016 -27.478 -24.759 1.00 42.25 94 ALA A CA 1
ATOM 701 C C . ALA A 1 94 ? 25.228 -28.792 -24.744 1.00 42.25 94 ALA A C 1
ATOM 703 O O . ALA A 1 94 ? 24.611 -29.138 -23.739 1.00 42.25 94 ALA A O 1
ATOM 704 N N . ARG A 1 95 ? 25.196 -29.505 -25.878 1.00 39.06 95 ARG A N 1
ATOM 705 C CA . ARG A 1 95 ? 24.710 -30.888 -25.885 1.00 39.06 95 ARG A CA 1
ATOM 706 C C . ARG A 1 95 ? 25.606 -31.674 -24.939 1.00 39.06 95 ARG A C 1
ATOM 708 O O . ARG A 1 95 ? 26.815 -31.734 -25.158 1.00 39.06 95 ARG A O 1
ATOM 715 N N . SER A 1 96 ? 25.019 -32.259 -23.904 1.00 38.50 96 SER A N 1
ATOM 716 C CA . SER A 1 96 ? 25.699 -33.275 -23.111 1.00 38.50 96 SER A CA 1
ATOM 717 C C . SER A 1 96 ? 26.185 -34.387 -24.051 1.00 38.50 96 SER A C 1
ATOM 719 O O . SER A 1 96 ? 25.438 -34.773 -24.958 1.00 38.50 96 SER A O 1
ATOM 721 N N . PRO A 1 97 ? 27.420 -34.891 -23.890 1.00 46.84 97 PRO A N 1
ATOM 722 C CA . PRO A 1 97 ? 27.868 -36.044 -24.656 1.00 46.84 97 PRO A CA 1
ATOM 723 C C . PRO A 1 97 ? 26.974 -37.254 -24.334 1.00 46.84 97 PRO A C 1
ATOM 725 O O . PRO A 1 97 ? 26.480 -37.363 -23.206 1.00 46.84 97 PRO A O 1
ATOM 728 N N . PRO A 1 98 ? 26.730 -38.153 -25.305 1.00 45.84 98 PRO A N 1
ATOM 729 C CA . PRO A 1 98 ? 25.917 -39.337 -25.070 1.00 45.84 98 PRO A CA 1
ATOM 730 C C . PRO A 1 98 ? 26.549 -40.196 -23.969 1.00 45.84 98 PRO A C 1
ATOM 732 O O . PRO A 1 98 ? 27.749 -40.468 -23.982 1.00 45.84 98 PRO A O 1
ATOM 735 N N . VAL A 1 99 ? 25.727 -40.616 -23.008 1.00 48.34 99 VAL A N 1
ATOM 736 C CA . VAL A 1 99 ? 26.119 -41.572 -21.971 1.00 48.34 99 VAL A CA 1
ATOM 737 C C . VAL A 1 99 ? 26.341 -42.924 -22.645 1.00 48.34 99 VAL A C 1
ATOM 739 O O . VAL A 1 99 ? 25.395 -43.528 -23.148 1.00 48.34 99 VAL A O 1
ATOM 742 N N . SER A 1 100 ? 27.587 -43.402 -22.671 1.00 53.62 100 SER A N 1
ATOM 743 C CA . SER A 1 100 ? 27.890 -44.760 -23.129 1.00 53.62 100 SER A CA 1
ATOM 744 C C . SER A 1 100 ? 27.239 -45.787 -22.193 1.00 53.62 100 SER A C 1
ATOM 746 O O . SER A 1 100 ? 27.411 -45.686 -20.974 1.00 53.62 100 SER A O 1
ATOM 748 N N . PRO A 1 101 ? 26.514 -46.791 -22.719 1.00 46.25 101 PRO A N 1
ATOM 749 C CA . PRO A 1 101 ? 25.906 -47.817 -21.890 1.00 46.25 101 PRO A CA 1
ATOM 750 C C . PRO A 1 101 ? 26.995 -48.647 -21.206 1.00 46.25 101 PRO A C 1
ATOM 752 O O . PRO A 1 101 ? 27.883 -49.214 -21.845 1.00 46.25 101 PRO A O 1
ATOM 755 N N . ARG A 1 102 ? 26.919 -48.705 -19.875 1.00 48.72 102 ARG A N 1
ATOM 756 C CA . ARG A 1 102 ? 27.769 -49.546 -19.034 1.00 48.72 102 ARG A CA 1
ATOM 757 C C . ARG A 1 102 ? 27.492 -51.001 -19.408 1.00 48.72 102 ARG A C 1
ATOM 759 O O . ARG A 1 102 ? 26.391 -51.492 -19.175 1.00 48.72 102 ARG A O 1
ATOM 766 N N . THR A 1 103 ? 28.467 -51.685 -20.002 1.00 49.84 103 THR A N 1
ATOM 767 C CA . THR A 1 103 ? 28.378 -53.122 -20.281 1.00 49.84 103 THR A CA 1
ATOM 768 C C . THR A 1 103 ? 28.146 -53.871 -18.972 1.00 49.84 103 THR A C 1
ATOM 770 O O . THR A 1 103 ? 29.045 -53.952 -18.134 1.00 49.84 103 THR A O 1
ATOM 773 N N . ALA A 1 104 ? 26.942 -54.411 -18.796 1.00 50.66 104 ALA A N 1
ATOM 774 C CA . ALA A 1 104 ? 26.681 -55.446 -17.815 1.00 50.66 104 ALA A CA 1
ATOM 775 C C . ALA A 1 104 ? 27.395 -56.720 -18.289 1.00 50.66 104 ALA A C 1
ATOM 777 O O . ALA A 1 104 ? 26.980 -57.341 -19.263 1.00 50.66 104 ALA A O 1
ATOM 778 N N . ARG A 1 105 ? 28.494 -57.090 -17.630 1.00 43.50 105 ARG A N 1
ATOM 779 C CA . ARG A 1 105 ? 28.966 -58.476 -17.627 1.00 43.50 105 ARG A CA 1
ATOM 780 C C . ARG A 1 105 ? 28.547 -59.083 -16.302 1.00 43.50 105 ARG A C 1
ATOM 782 O O . ARG A 1 105 ? 29.086 -58.721 -15.261 1.00 43.50 105 ARG A O 1
ATOM 789 N N . GLY A 1 106 ? 27.537 -59.941 -16.373 1.00 43.41 106 GLY A N 1
ATOM 790 C CA . GLY A 1 106 ? 27.348 -61.008 -15.408 1.00 43.41 106 GLY A CA 1
ATOM 791 C C . GLY A 1 106 ? 28.138 -62.229 -15.866 1.00 43.41 106 GLY A C 1
ATOM 792 O O . GLY A 1 106 ? 28.119 -62.531 -17.059 1.00 43.41 106 GLY A O 1
ATOM 793 N N . SER A 1 107 ? 28.824 -62.848 -14.905 1.00 47.47 107 SER A N 1
ATOM 794 C CA . SER A 1 107 ? 29.142 -64.275 -14.726 1.00 47.47 107 SER A CA 1
ATOM 795 C C . SER A 1 107 ? 30.378 -64.369 -13.841 1.00 47.47 107 SER A C 1
ATOM 797 O O . SER A 1 107 ? 31.447 -63.924 -14.322 1.00 47.47 107 SER A O 1
#

Nearest PDB structures (foldseek):
  1jrl-assembly1_A  TM=5.352E-01  e=2.107E+00  Escherichia coli

Solvent-accessible surface area (backbone atoms only — not comparable to full-atom values): 6765 Å² total; per-residue (Å²): 141,76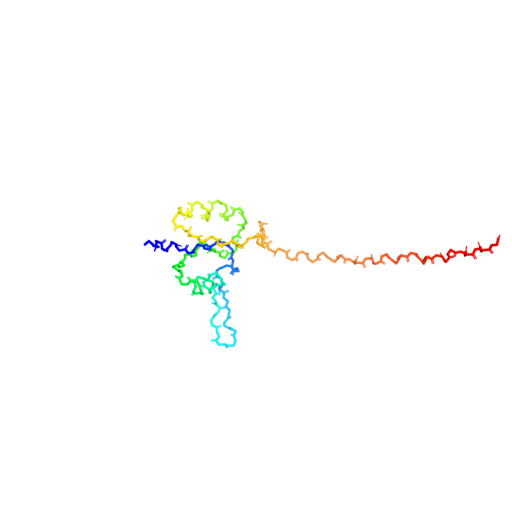,87,84,39,26,32,37,33,37,23,13,40,73,46,47,15,77,59,76,60,57,96,86,40,74,46,58,21,63,62,52,55,50,18,61,76,67,75,37,56,73,43,80,60,31,40,75,73,29,26,52,66,44,37,60,72,62,33,53,79,70,61,65,94,67,47,75,40,82,46,78,48,70,60,86,38,48,92,87,54,92,69,83,73,80,72,80,73,76,80,77,79,76,75,75,76,83,82,76,80,79,80,83,79,87,132

Sequence (107 aa):
MSTRIGLVALGDSITVGEGNMVCGIPCRSWALWLAEALDLPFTSRAFNGATTADVRAAQLPRVRADYDVGCLYAGVTTPGGWTSTRRRSRATYARSPPVSPRTARGS

Secondary structure (DSSP, 8-state):
------EEEEESHHHHT----BTTBPP--HHHHHHHHTT--EEE---TT--HHHIIIIIGGG--S--SEEEEE-SSS-TT--------------PPPP---------

Radius of gyration: 24.21 Å; Cα contacts (8 Å, |Δi|>4): 145; chains: 1; bounding box: 44×71×50 Å

Mean predicted aligned error: 13.04 Å

pLDDT: mean 76.93, std 21.02, range [32.41, 97.25]

Foldseek 3Di:
DPPQQAEEEEEAPQQQQQDDDDPNHGRHGPSVVVRVVVVGDYHYPYYHLQAPVCCVPPVVVPDDPRHPHYHYDHDPRDPVGDDPPVPPPVPPPDPDDDDDDDDDDDD